Protein AF-A0A2V6GJW8-F1 (afdb_monomer_lite)

Sequence (92 aa):
MTSQSVDDFRLTVLNPGGRDPEQHFQETTGPGEGEHPPINFHGYAACTRGVFHHDPRRAIAEGTPVLLLLRGEFRASERALSRSKDGRSLFR

Foldseek 3Di:
DDPPPQLQAAEEEEEAPDPDDKDFQLDDQPVVRDPDQPPPPVNNRNVRSYIYYRDLVVSVVVVHAYAQDADPVRPRSVVSVVVVPDHDYDDD

Secondary structure (DSSP, 8-state):
----SSTT---EEE-TT-SSPPEE--SPPPTT-SSS---STHHHHHTTT-EEES-HHHHHHT-S-EEEPP-TT-HHHHHHHHH--S--PPP-

Structure (mmCIF, N/CA/C/O backbone):
data_AF-A0A2V6GJW8-F1
#
_entry.id   AF-A0A2V6GJW8-F1
#
loop_
_atom_site.group_PDB
_atom_site.id
_atom_site.type_symbol
_atom_site.label_atom_id
_atom_site.label_alt_id
_atom_site.label_comp_id
_atom_site.label_asym_id
_atom_site.label_entity_id
_atom_site.label_seq_id
_atom_site.pdbx_PDB_ins_code
_atom_site.Cartn_x
_atom_site.Cartn_y
_atom_site.Cartn_z
_atom_site.occupancy
_atom_site.B_iso_or_equiv
_atom_site.auth_seq_id
_atom_site.auth_comp_id
_atom_site.auth_asym_id
_atom_site.auth_atom_id
_atom_site.pdbx_PDB_model_num
ATOM 1 N N . MET A 1 1 ? -21.708 14.369 17.483 1.00 39.41 1 MET A N 1
ATOM 2 C CA . MET A 1 1 ? -21.007 13.705 16.365 1.00 39.41 1 MET A CA 1
ATOM 3 C C . MET A 1 1 ? -19.642 13.291 16.874 1.00 39.41 1 MET A C 1
ATOM 5 O O . MET A 1 1 ? -18.788 14.144 17.058 1.00 39.41 1 MET A O 1
ATOM 9 N N . THR A 1 2 ? -19.490 12.026 17.251 1.00 42.50 2 THR A N 1
ATOM 10 C CA . THR A 1 2 ? -18.277 11.489 17.875 1.00 42.50 2 THR A CA 1
ATOM 11 C C . THR A 1 2 ? -17.264 11.105 16.797 1.00 42.50 2 THR A C 1
ATOM 13 O O . THR A 1 2 ? -17.527 10.265 15.941 1.00 42.50 2 THR A O 1
ATOM 16 N N . SER A 1 3 ? -16.106 11.760 16.828 1.00 49.66 3 SER A N 1
ATOM 17 C CA . SER A 1 3 ? -14.944 11.565 15.959 1.00 49.66 3 SER A CA 1
ATOM 18 C C . SER A 1 3 ? -14.202 10.261 16.291 1.00 49.66 3 SER A C 1
ATOM 20 O O . SER A 1 3 ? -13.075 10.288 16.769 1.00 49.66 3 SER A O 1
ATOM 22 N N . GLN A 1 4 ? -14.845 9.111 16.082 1.00 48.25 4 GLN A N 1
ATOM 23 C CA . GLN A 1 4 ? -14.306 7.792 16.451 1.00 48.25 4 GLN A CA 1
ATOM 24 C C . GLN A 1 4 ? -13.425 7.119 15.378 1.00 48.25 4 GLN A C 1
ATOM 26 O O . GLN A 1 4 ? -13.016 5.986 15.573 1.00 48.25 4 GLN A O 1
ATOM 31 N N . SER A 1 5 ? -13.120 7.768 14.249 1.00 55.47 5 SER A N 1
ATOM 32 C CA . SER A 1 5 ? -12.584 7.059 13.068 1.00 55.47 5 SER A CA 1
ATOM 33 C C . SER A 1 5 ? -11.115 7.333 12.718 1.00 55.47 5 SER A C 1
ATOM 35 O O . SER A 1 5 ? -10.606 6.703 11.793 1.00 55.47 5 SER A O 1
ATOM 37 N N . VAL A 1 6 ? -10.435 8.281 13.372 1.00 54.72 6 VAL A N 1
ATOM 38 C CA . VAL A 1 6 ? -9.101 8.725 12.909 1.00 54.72 6 VAL A CA 1
ATOM 39 C C . VAL A 1 6 ? -7.967 7.850 13.461 1.00 54.72 6 VAL A C 1
ATOM 41 O O . VAL A 1 6 ? -6.973 7.664 12.770 1.00 54.72 6 VAL A O 1
ATOM 44 N N . ASP A 1 7 ? -8.137 7.247 14.643 1.00 58.31 7 ASP A N 1
ATOM 45 C CA . ASP A 1 7 ? -7.113 6.388 15.269 1.00 58.31 7 ASP A CA 1
ATOM 46 C C . ASP A 1 7 ? -6.998 4.977 14.654 1.00 58.31 7 ASP A C 1
ATOM 48 O O . ASP A 1 7 ? -5.991 4.302 14.864 1.00 58.31 7 ASP A O 1
ATOM 52 N N . ASP A 1 8 ? -7.987 4.546 13.861 1.00 76.62 8 ASP A N 1
ATOM 53 C CA . ASP A 1 8 ? -8.038 3.202 13.255 1.00 76.62 8 ASP A CA 1
ATOM 54 C C . ASP A 1 8 ? -7.722 3.178 11.752 1.00 76.62 8 ASP A C 1
ATOM 56 O O . ASP A 1 8 ? -7.689 2.109 11.135 1.00 76.62 8 ASP A O 1
ATOM 60 N N . PHE A 1 9 ? -7.488 4.333 11.122 1.00 86.56 9 PHE A N 1
ATOM 61 C CA . PHE A 1 9 ? -7.162 4.355 9.698 1.00 86.56 9 PHE A CA 1
ATOM 62 C C . PHE A 1 9 ? -5.768 3.767 9.452 1.00 86.56 9 PHE A C 1
ATOM 64 O O . PHE A 1 9 ? -4.764 4.346 9.862 1.00 86.56 9 PHE A O 1
ATOM 71 N N . ARG A 1 10 ? -5.719 2.653 8.714 1.00 91.25 10 ARG A N 1
ATOM 72 C CA . ARG A 1 10 ? -4.488 1.993 8.262 1.00 91.25 10 ARG A CA 1
ATOM 73 C C . ARG A 1 10 ? -4.413 2.011 6.747 1.00 91.25 10 ARG A C 1
ATOM 75 O O . ARG A 1 10 ? -5.398 1.689 6.084 1.00 91.25 10 ARG A O 1
ATOM 82 N N . LEU A 1 11 ? -3.253 2.356 6.197 1.00 92.50 11 LEU A N 1
ATOM 83 C CA . LEU A 1 11 ? -3.034 2.394 4.754 1.00 92.50 11 LEU A CA 1
ATOM 84 C C . LEU A 1 11 ? -2.101 1.268 4.312 1.00 92.50 11 LEU A C 1
ATOM 86 O O . LEU A 1 11 ? -0.973 1.158 4.790 1.00 92.50 11 LEU A O 1
ATOM 90 N N . THR A 1 12 ? -2.534 0.491 3.325 1.00 94.69 12 THR A N 1
ATOM 91 C CA . THR A 1 12 ? -1.624 -0.364 2.565 1.00 94.69 12 THR A CA 1
ATOM 92 C C . THR A 1 12 ? -1.030 0.432 1.411 1.00 94.69 12 THR A C 1
ATOM 94 O O . THR A 1 12 ? -1.753 0.936 0.556 1.00 94.69 12 THR A O 1
ATOM 97 N N . VAL A 1 13 ? 0.293 0.529 1.341 1.00 94.12 13 VAL A N 1
ATOM 98 C CA . VAL A 1 13 ? 0.995 1.076 0.176 1.00 94.12 13 VAL A CA 1
ATOM 99 C C . VAL A 1 13 ? 1.463 -0.089 -0.682 1.00 94.12 13 VAL A C 1
ATOM 101 O O . VAL A 1 13 ? 2.241 -0.924 -0.234 1.00 94.12 13 VAL A O 1
ATOM 104 N N . LEU A 1 14 ? 0.994 -0.156 -1.924 1.00 94.56 14 LEU A N 1
ATOM 105 C CA . LEU A 1 14 ? 1.343 -1.210 -2.867 1.00 94.56 14 LEU A CA 1
ATOM 106 C C . LEU A 1 14 ? 2.260 -0.655 -3.960 1.00 94.56 14 LEU A C 1
ATOM 108 O O . LEU A 1 14 ? 1.856 0.205 -4.740 1.00 94.56 14 LEU A O 1
ATOM 112 N N . ASN A 1 15 ? 3.469 -1.204 -4.061 1.00 93.25 15 ASN A N 1
ATOM 113 C CA . ASN A 1 15 ? 4.455 -0.942 -5.109 1.00 93.25 15 ASN A CA 1
ATOM 114 C C . ASN A 1 15 ? 4.658 -2.186 -6.002 1.00 93.25 15 ASN A C 1
ATOM 116 O O . ASN A 1 15 ? 5.614 -2.941 -5.796 1.00 93.25 15 ASN A O 1
ATOM 120 N N . PRO A 1 16 ? 3.781 -2.453 -6.991 1.00 91.38 16 PRO A N 1
ATOM 121 C CA . PRO A 1 16 ? 3.830 -3.688 -7.767 1.00 91.38 16 PRO A CA 1
ATOM 122 C C . PRO A 1 16 ? 5.132 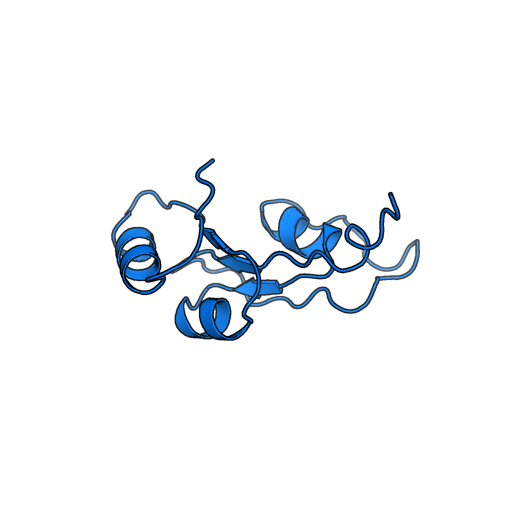-3.817 -8.552 1.00 91.38 16 PRO A C 1
ATOM 124 O O . PRO A 1 16 ? 5.460 -2.971 -9.385 1.00 91.38 16 PRO A O 1
ATOM 127 N N . GLY A 1 17 ? 5.858 -4.910 -8.323 1.00 85.12 17 GLY A N 1
ATOM 128 C CA . GLY A 1 17 ? 7.155 -5.130 -8.972 1.00 85.12 17 GLY A CA 1
ATOM 129 C C . GLY A 1 17 ? 8.251 -4.162 -8.510 1.00 85.12 17 GLY A C 1
ATOM 130 O O . GLY A 1 17 ? 9.280 -4.040 -9.177 1.00 85.12 17 GLY A O 1
ATOM 131 N N . GLY A 1 18 ? 8.035 -3.464 -7.390 1.00 86.94 18 GLY A N 1
ATOM 132 C CA . GLY A 1 18 ? 9.086 -2.780 -6.650 1.00 86.94 18 GLY A CA 1
ATOM 133 C C . GLY A 1 18 ? 10.131 -3.763 -6.119 1.00 86.94 18 GLY A C 1
ATOM 134 O O . GLY A 1 18 ? 9.881 -4.962 -6.019 1.00 86.94 18 GLY A O 1
ATOM 135 N N . ARG A 1 19 ? 11.321 -3.245 -5.803 1.00 87.06 19 ARG A N 1
ATOM 136 C CA . ARG A 1 19 ? 12.421 -4.032 -5.216 1.00 87.06 19 ARG A CA 1
ATOM 137 C C . ARG A 1 19 ? 12.479 -3.932 -3.696 1.00 87.06 19 ARG A C 1
ATOM 139 O O . ARG A 1 19 ? 13.163 -4.737 -3.073 1.00 87.06 19 ARG A O 1
ATOM 146 N N . ASP A 1 20 ? 11.798 -2.941 -3.133 1.00 88.19 20 ASP A N 1
ATOM 147 C CA . ASP A 1 20 ? 11.792 -2.719 -1.696 1.00 88.19 20 ASP A CA 1
ATOM 148 C C . ASP A 1 20 ? 11.091 -3.894 -0.996 1.00 88.19 20 ASP A C 1
ATOM 150 O O . ASP A 1 20 ? 10.071 -4.391 -1.498 1.00 88.19 20 ASP A O 1
ATOM 154 N N . PRO A 1 21 ? 11.629 -4.355 0.146 1.00 88.94 21 PRO A N 1
ATOM 155 C CA . PRO A 1 21 ? 11.021 -5.432 0.905 1.00 88.94 21 PRO A CA 1
ATOM 156 C C . PRO A 1 21 ? 9.655 -5.014 1.456 1.00 88.94 21 PRO A C 1
ATOM 158 O O . PRO A 1 21 ? 9.345 -3.832 1.602 1.00 88.94 21 PRO A O 1
ATOM 161 N N . GLU A 1 22 ? 8.840 -6.015 1.772 1.00 92.06 22 GLU A N 1
ATOM 162 C CA . GLU A 1 22 ? 7.609 -5.818 2.535 1.00 92.06 22 GLU A CA 1
ATOM 163 C C . GLU A 1 22 ? 7.945 -5.300 3.943 1.00 92.06 22 GLU A C 1
ATOM 165 O O . GLU A 1 22 ? 8.899 -5.779 4.562 1.00 92.06 22 GLU A O 1
ATOM 170 N N . GLN A 1 23 ? 7.187 -4.319 4.439 1.00 92.12 23 GLN A N 1
ATOM 171 C CA . GLN A 1 23 ? 7.403 -3.712 5.758 1.00 92.12 23 GLN A CA 1
ATOM 172 C C . GLN A 1 23 ? 6.075 -3.483 6.478 1.00 92.12 23 GLN A C 1
ATOM 174 O O . GLN A 1 23 ? 5.141 -2.921 5.908 1.00 92.12 23 GLN A O 1
ATOM 179 N N . HIS A 1 24 ? 6.010 -3.895 7.744 1.00 92.25 24 HIS A N 1
ATOM 180 C CA . HIS A 1 24 ? 4.844 -3.751 8.615 1.00 92.25 24 HIS A CA 1
ATOM 181 C C . HIS A 1 24 ? 5.139 -2.692 9.673 1.00 92.25 24 HIS A C 1
ATOM 183 O O . HIS A 1 24 ? 6.114 -2.819 10.407 1.00 92.25 24 HIS A O 1
ATOM 189 N N . PHE A 1 25 ? 4.293 -1.667 9.772 1.00 89.06 25 PHE A N 1
ATOM 190 C CA . 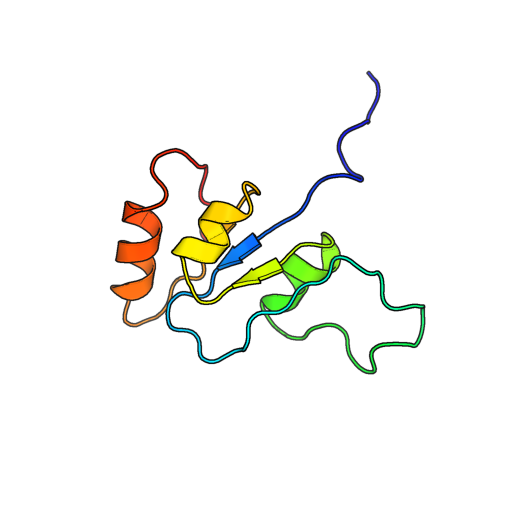PHE A 1 25 ? 4.493 -0.536 10.688 1.00 89.06 25 PHE A CA 1
ATOM 191 C C . PHE A 1 25 ? 3.499 -0.548 11.860 1.00 89.06 25 PHE A C 1
ATOM 193 O O .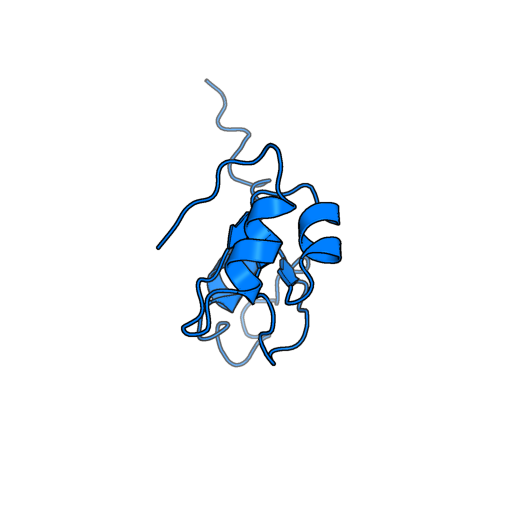 PHE A 1 25 ? 3.127 0.500 12.381 1.00 89.06 25 PHE A O 1
ATOM 200 N N . GLN A 1 26 ? 3.015 -1.733 12.244 1.00 82.94 26 GLN A N 1
ATOM 201 C CA . GLN A 1 26 ? 1.968 -1.895 13.261 1.00 82.94 26 GLN A CA 1
ATOM 202 C C . GLN A 1 26 ? 2.423 -1.442 14.656 1.00 82.94 26 GLN A C 1
ATOM 204 O O . GLN A 1 26 ? 1.614 -0.938 15.436 1.00 82.94 26 GLN A O 1
ATOM 209 N N . GLU A 1 27 ? 3.712 -1.593 14.953 1.00 72.12 27 GLU A N 1
ATOM 210 C CA . GLU A 1 27 ? 4.322 -1.126 16.191 1.00 72.12 27 GLU A CA 1
ATOM 211 C C . GLU A 1 27 ? 4.884 0.282 15.989 1.00 72.12 27 GLU A C 1
ATOM 213 O O . GLU A 1 27 ? 5.649 0.547 15.059 1.00 72.12 27 GLU A O 1
ATOM 218 N N . THR A 1 28 ? 4.493 1.211 16.863 1.00 59.94 28 THR A N 1
ATOM 219 C CA . THR A 1 28 ? 5.124 2.529 16.915 1.00 59.94 28 THR A CA 1
ATOM 220 C C . THR A 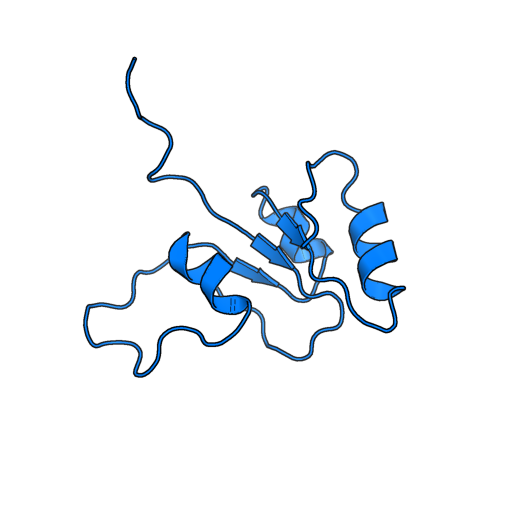1 28 ? 6.545 2.368 17.415 1.00 59.94 28 THR A C 1
ATOM 222 O O . THR A 1 28 ? 6.751 1.943 18.550 1.00 59.94 28 THR A O 1
ATOM 225 N N . THR A 1 29 ? 7.511 2.755 16.594 1.00 61.31 29 THR A N 1
ATOM 226 C CA . THR A 1 29 ? 8.885 2.940 17.046 1.00 61.31 29 THR A CA 1
ATOM 227 C C . THR A 1 29 ? 8.889 4.071 18.079 1.00 61.31 29 THR A C 1
ATOM 229 O O . THR A 1 29 ? 8.271 5.119 17.852 1.00 61.31 29 THR A O 1
ATOM 232 N N . GLY A 1 30 ? 9.475 3.836 19.258 1.00 55.53 30 GLY A N 1
ATOM 233 C CA . GLY A 1 30 ? 9.516 4.838 20.321 1.00 55.53 30 GLY A CA 1
ATOM 234 C C . GLY A 1 30 ? 10.214 6.120 19.847 1.00 55.53 30 GLY A C 1
ATOM 235 O O . GLY A 1 30 ? 10.998 6.080 18.899 1.00 55.53 30 GLY A O 1
ATOM 236 N N . PRO A 1 31 ? 9.957 7.286 20.464 1.00 53.00 31 PRO A N 1
ATOM 237 C CA . PRO A 1 31 ? 10.684 8.503 20.117 1.00 53.00 31 PRO A CA 1
ATOM 238 C C . PRO A 1 31 ? 12.199 8.276 20.265 1.00 53.00 31 PRO A C 1
ATOM 240 O O . PRO A 1 31 ? 12.695 8.087 21.372 1.00 53.00 31 PRO A O 1
ATOM 243 N N . GLY A 1 32 ? 12.920 8.289 19.139 1.00 56.84 32 GLY A N 1
ATOM 244 C CA . GLY A 1 32 ? 14.366 8.036 19.068 1.00 56.84 32 GLY A CA 1
ATOM 245 C C . GLY A 1 32 ? 14.764 6.623 18.626 1.00 56.84 32 GLY A C 1
ATOM 246 O O . GLY A 1 32 ? 15.936 6.395 18.339 1.00 56.84 32 GLY A O 1
ATOM 247 N N . GLU A 1 33 ? 13.818 5.694 18.509 1.00 55.50 33 GLU A N 1
ATOM 248 C CA . GLU A 1 33 ? 14.036 4.402 17.865 1.00 55.50 33 GLU A CA 1
ATOM 249 C C . GLU A 1 33 ? 13.594 4.529 16.400 1.00 55.50 33 GLU A C 1
ATOM 251 O O . GLU A 1 33 ? 12.465 4.913 16.111 1.00 55.50 33 GLU A O 1
ATOM 256 N N . GLY A 1 34 ? 14.504 4.274 15.460 1.00 57.84 34 GLY A N 1
ATOM 257 C CA . GLY A 1 34 ? 14.316 4.590 14.042 1.00 57.84 34 GLY A CA 1
ATOM 258 C C . GLY A 1 34 ? 15.120 5.828 13.659 1.00 57.84 34 GLY A C 1
ATOM 259 O O . GLY A 1 34 ? 14.611 6.944 13.656 1.00 57.84 34 GLY A O 1
ATOM 260 N N . GLU A 1 35 ? 16.398 5.620 13.335 1.00 55.91 35 GLU A N 1
ATOM 261 C CA . GLU A 1 35 ? 17.371 6.681 13.020 1.00 55.91 35 GLU A CA 1
ATOM 262 C C . GLU A 1 35 ? 16.923 7.634 11.900 1.00 55.91 35 GLU A C 1
ATOM 264 O O . GLU A 1 35 ? 17.408 8.763 11.834 1.00 55.91 35 GLU A O 1
ATOM 269 N N . HIS A 1 36 ? 15.962 7.240 11.056 1.00 54.00 36 HIS A N 1
ATOM 270 C CA . HIS A 1 36 ? 15.401 8.099 10.019 1.00 54.00 36 HIS A CA 1
ATOM 271 C C . HIS A 1 36 ? 13.899 7.845 9.832 1.00 54.00 36 HIS A C 1
ATOM 273 O O . HIS A 1 36 ? 13.486 6.682 9.794 1.00 54.00 36 HIS A O 1
ATOM 279 N N . PRO A 1 37 ? 13.068 8.896 9.649 1.00 55.06 37 PRO A N 1
ATOM 280 C CA . PRO A 1 37 ? 11.706 8.693 9.175 1.00 55.06 37 PRO A CA 1
ATOM 281 C C . PRO A 1 37 ? 11.767 7.916 7.853 1.00 55.06 37 PRO A C 1
ATOM 283 O O . PRO A 1 37 ? 12.680 8.174 7.061 1.00 55.06 37 PRO A O 1
ATOM 286 N N . PRO A 1 38 ? 10.837 6.980 7.595 1.00 57.81 38 PRO A N 1
ATOM 287 C CA . PRO A 1 38 ? 10.804 6.232 6.348 1.00 57.81 38 PRO A CA 1
ATOM 288 C C . PRO A 1 38 ? 10.779 7.206 5.170 1.00 57.81 38 PRO A C 1
ATOM 290 O O . PRO A 1 38 ? 9.773 7.846 4.866 1.00 57.81 38 PRO A O 1
ATOM 293 N N . ILE A 1 39 ? 11.940 7.358 4.544 1.00 63.56 39 ILE A N 1
ATOM 294 C CA . ILE A 1 39 ? 12.132 8.171 3.355 1.00 63.56 39 ILE A CA 1
ATOM 295 C C . ILE A 1 39 ? 11.423 7.464 2.197 1.00 63.56 39 ILE A C 1
ATOM 297 O O . ILE A 1 39 ? 11.523 6.245 2.060 1.00 63.56 39 ILE A O 1
ATOM 301 N N . ASN A 1 40 ? 10.720 8.239 1.359 1.00 78.38 40 ASN A N 1
ATOM 302 C CA . ASN A 1 40 ? 9.912 7.779 0.216 1.00 78.38 40 ASN A CA 1
ATOM 303 C C . ASN A 1 40 ? 8.496 7.254 0.584 1.00 78.38 40 ASN A C 1
ATOM 305 O O . ASN A 1 40 ? 7.971 7.531 1.660 1.00 78.38 40 ASN A O 1
ATOM 309 N N . PHE A 1 41 ? 7.834 6.536 -0.333 1.00 85.94 41 PHE A N 1
ATOM 310 C CA . PHE A 1 41 ? 6.438 6.082 -0.216 1.00 85.94 41 PHE A CA 1
ATOM 311 C C . PHE A 1 41 ? 6.118 5.220 1.022 1.00 85.94 41 PHE A C 1
ATOM 313 O O . PHE A 1 41 ? 4.956 5.142 1.419 1.00 85.94 41 PHE A O 1
ATOM 320 N N . HIS A 1 42 ? 7.128 4.618 1.657 1.00 88.50 42 HIS A N 1
ATOM 321 C CA . HIS A 1 42 ? 7.007 3.879 2.923 1.00 88.50 42 HIS A CA 1
ATOM 322 C C . HIS A 1 42 ? 6.417 4.736 4.050 1.00 88.50 42 HIS A C 1
ATOM 324 O O . HIS A 1 42 ? 5.663 4.232 4.880 1.00 88.50 42 HIS A O 1
ATOM 330 N N . GLY A 1 43 ? 6.677 6.049 4.037 1.00 87.75 43 GLY A N 1
ATOM 331 C CA . GLY A 1 43 ? 6.163 6.979 5.042 1.00 87.75 43 GLY A CA 1
ATOM 332 C C . GLY A 1 43 ? 4.640 7.036 5.117 1.00 87.75 43 GLY A C 1
ATOM 333 O O . GLY A 1 43 ? 4.088 7.153 6.208 1.00 87.75 43 GLY A O 1
ATOM 334 N N . TYR A 1 44 ? 3.942 6.865 3.991 1.00 88.88 44 TYR A N 1
ATOM 335 C CA . TYR A 1 44 ? 2.477 6.839 3.985 1.00 88.88 44 TYR A CA 1
ATOM 336 C C . TYR A 1 44 ? 1.914 5.642 4.770 1.00 88.88 44 TYR A C 1
ATOM 338 O O . TYR A 1 44 ? 0.937 5.793 5.505 1.00 88.88 44 TYR A O 1
ATOM 346 N N . ALA A 1 45 ? 2.544 4.468 4.653 1.00 91.81 45 ALA A N 1
ATOM 347 C CA . ALA A 1 45 ? 2.179 3.296 5.446 1.00 91.81 45 ALA A CA 1
ATOM 348 C C . ALA A 1 45 ? 2.555 3.505 6.921 1.00 91.81 45 ALA A C 1
ATOM 350 O O . ALA A 1 45 ? 1.723 3.312 7.803 1.00 91.81 45 ALA A O 1
ATOM 351 N N . ALA A 1 46 ? 3.769 3.986 7.195 1.00 88.81 46 ALA A N 1
ATOM 352 C CA . ALA A 1 46 ? 4.259 4.172 8.557 1.00 88.81 46 ALA A CA 1
ATOM 353 C C . ALA A 1 46 ? 3.418 5.152 9.388 1.00 88.81 46 ALA A C 1
ATOM 355 O O . ALA A 1 46 ? 3.029 4.836 10.512 1.00 88.81 46 ALA A O 1
ATOM 356 N N . CYS A 1 47 ? 3.051 6.307 8.825 1.00 86.25 47 CYS A N 1
ATOM 357 C CA . CYS A 1 47 ? 2.240 7.311 9.522 1.00 86.25 47 CYS A CA 1
ATOM 358 C C . CYS A 1 47 ? 0.824 6.829 9.878 1.00 86.25 47 CYS A C 1
ATOM 360 O O . CYS A 1 47 ? 0.153 7.469 10.682 1.00 86.25 47 CYS A O 1
ATOM 362 N N . THR A 1 48 ? 0.366 5.725 9.284 1.00 88.06 48 THR A N 1
ATOM 363 C CA . THR A 1 48 ? -0.970 5.150 9.507 1.00 88.06 48 THR A CA 1
ATOM 364 C C . THR A 1 48 ? -0.910 3.782 10.185 1.00 88.06 48 THR A C 1
ATOM 366 O O . THR A 1 48 ? -1.906 3.066 10.216 1.00 88.06 48 THR A O 1
ATOM 369 N N . ARG A 1 49 ? 0.260 3.381 10.709 1.00 90.56 49 ARG A N 1
ATOM 370 C CA . ARG A 1 49 ? 0.502 2.029 11.252 1.00 90.56 49 ARG A CA 1
ATOM 371 C C . ARG A 1 49 ? 0.098 0.915 10.273 1.00 90.56 49 ARG A C 1
ATOM 373 O O . ARG A 1 49 ? -0.423 -0.134 10.655 1.00 90.56 49 ARG A O 1
ATOM 380 N N . GLY A 1 50 ? 0.262 1.207 8.987 1.00 92.44 50 GLY A N 1
ATOM 381 C CA . GLY A 1 50 ? -0.123 0.369 7.867 1.00 92.44 50 GLY A CA 1
ATOM 382 C C . GLY A 1 50 ? 1.002 -0.552 7.407 1.00 92.44 50 GLY A C 1
ATOM 383 O O . GL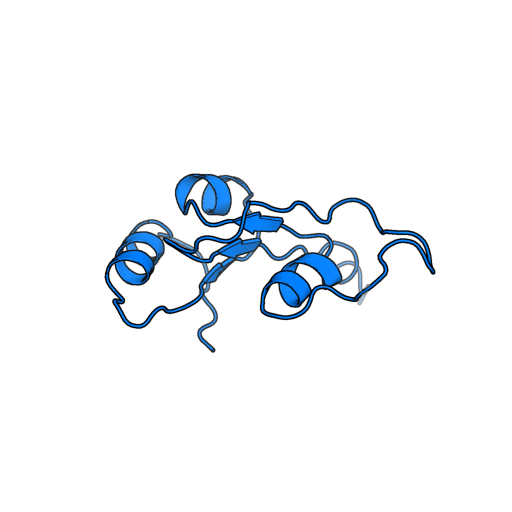Y A 1 50 ? 1.908 -0.897 8.170 1.00 92.44 50 GLY A O 1
ATOM 384 N N . VAL A 1 51 ? 0.939 -0.957 6.140 1.00 94.19 51 VAL A N 1
ATOM 385 C CA . VAL A 1 51 ? 1.853 -1.955 5.565 1.00 94.19 51 VAL A CA 1
ATOM 386 C C . VAL A 1 51 ? 2.310 -1.521 4.176 1.00 94.19 51 VAL A C 1
ATOM 388 O O . VAL A 1 51 ? 1.536 -0.965 3.398 1.00 94.19 51 VAL A O 1
ATOM 391 N N . PHE A 1 52 ? 3.573 -1.776 3.851 1.00 94.00 52 PHE A N 1
ATOM 392 C CA . PHE A 1 52 ? 4.116 -1.631 2.507 1.00 94.00 52 PHE A CA 1
ATOM 393 C C . PHE A 1 52 ? 4.274 -3.005 1.853 1.00 94.00 52 PHE A C 1
ATOM 395 O O . PHE A 1 52 ? 4.956 -3.875 2.390 1.00 94.00 52 PHE A O 1
ATOM 402 N N . HIS A 1 53 ? 3.697 -3.174 0.665 1.00 95.19 53 HIS A N 1
ATOM 403 C CA . HIS A 1 53 ? 3.686 -4.417 -0.104 1.00 95.19 53 HIS A CA 1
ATOM 404 C C . HIS A 1 53 ? 4.241 -4.210 -1.512 1.00 95.19 53 HIS A C 1
ATOM 406 O O . HIS A 1 53 ? 3.989 -3.189 -2.150 1.00 95.19 53 HIS A O 1
ATOM 412 N N . HIS A 1 54 ? 4.910 -5.224 -2.060 1.00 92.81 54 HIS A N 1
ATOM 413 C CA . HIS A 1 54 ? 5.199 -5.311 -3.500 1.00 92.81 54 HIS A CA 1
ATOM 414 C C . HIS A 1 54 ? 4.359 -6.384 -4.217 1.00 92.81 54 HIS A C 1
ATOM 416 O O . HIS A 1 54 ? 4.264 -6.367 -5.449 1.00 92.81 54 HIS A O 1
ATOM 422 N N . ASP A 1 55 ? 3.738 -7.307 -3.467 1.00 92.00 55 ASP A N 1
ATOM 423 C CA . ASP A 1 55 ? 2.831 -8.337 -3.981 1.00 92.00 55 ASP A CA 1
ATOM 424 C C . ASP A 1 55 ? 1.366 -7.869 -3.869 1.00 92.00 55 ASP A C 1
ATOM 426 O O . ASP A 1 55 ? 0.841 -7.737 -2.758 1.00 92.00 55 ASP A O 1
ATOM 430 N N . PRO A 1 56 ? 0.654 -7.676 -4.998 1.00 90.62 56 PRO A N 1
ATOM 431 C CA . PRO A 1 56 ? -0.754 -7.293 -4.985 1.00 90.62 56 PRO A CA 1
ATOM 432 C C . PRO A 1 56 ? -1.667 -8.267 -4.234 1.00 90.62 56 PRO A C 1
ATOM 434 O O . PRO A 1 56 ? -2.683 -7.845 -3.697 1.00 90.62 56 PRO A O 1
ATOM 437 N N . ARG A 1 57 ? -1.349 -9.570 -4.198 1.00 90.62 57 ARG A N 1
ATOM 438 C CA . ARG A 1 57 ? -2.183 -10.559 -3.493 1.00 90.62 57 ARG A CA 1
ATOM 439 C C . ARG A 1 57 ? -2.148 -10.340 -1.988 1.00 90.62 57 ARG A C 1
ATOM 441 O O . ARG A 1 57 ? -3.195 -10.398 -1.356 1.00 90.62 57 ARG A O 1
ATOM 448 N N . ARG A 1 58 ? -0.959 -10.077 -1.443 1.00 92.62 58 ARG A N 1
ATOM 449 C CA . ARG A 1 58 ? -0.774 -9.790 -0.018 1.00 92.62 58 ARG A CA 1
ATOM 450 C C . ARG A 1 58 ? -1.405 -8.456 0.353 1.00 92.62 58 ARG A C 1
ATOM 452 O O . ARG A 1 58 ? -2.205 -8.415 1.273 1.00 92.62 58 ARG A O 1
ATOM 459 N N . ALA A 1 59 ? -1.177 -7.425 -0.462 1.00 92.44 59 ALA A N 1
ATOM 460 C CA . ALA A 1 59 ? -1.791 -6.113 -0.269 1.00 92.44 59 ALA A CA 1
ATOM 461 C C . ALA A 1 59 ? -3.329 -6.152 -0.233 1.00 92.44 59 ALA A C 1
ATOM 463 O O . ALA A 1 59 ? -3.941 -5.486 0.591 1.00 92.44 59 ALA A O 1
ATOM 464 N N . ILE A 1 60 ? -3.966 -6.934 -1.113 1.00 89.62 60 ILE A N 1
ATOM 465 C CA . ILE A 1 60 ? -5.431 -7.088 -1.120 1.00 89.62 60 ILE A CA 1
ATOM 466 C C . ILE A 1 60 ? -5.913 -7.855 0.121 1.00 89.62 60 ILE A C 1
ATOM 468 O O . ILE A 1 60 ? -6.979 -7.546 0.651 1.00 89.62 60 ILE A O 1
ATOM 472 N N . ALA A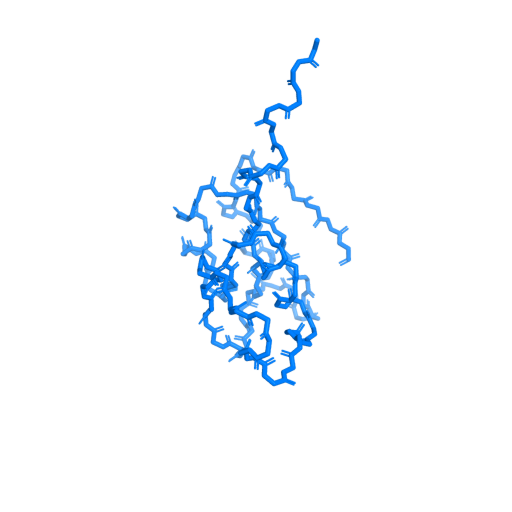 1 61 ? -5.140 -8.837 0.594 1.00 91.44 61 ALA A N 1
ATOM 473 C CA . ALA A 1 61 ? -5.490 -9.634 1.768 1.00 91.44 61 ALA A CA 1
ATOM 474 C C . ALA A 1 61 ? -5.489 -8.826 3.079 1.00 91.44 61 ALA A C 1
ATOM 476 O O . ALA A 1 61 ? -6.177 -9.228 4.013 1.00 91.44 61 ALA A O 1
ATOM 477 N N . GLU A 1 62 ? -4.793 -7.682 3.136 1.00 91.25 62 GLU A N 1
ATOM 478 C CA . GLU A 1 62 ? -4.821 -6.770 4.293 1.00 91.25 62 GLU A CA 1
ATOM 479 C C . GLU A 1 62 ? -6.222 -6.204 4.573 1.00 91.25 62 GLU A C 1
ATOM 481 O O . GLU A 1 62 ? -6.519 -5.807 5.697 1.00 91.25 62 GLU A O 1
ATOM 486 N N . GLY A 1 63 ? -7.093 -6.123 3.559 1.00 89.56 63 GLY A N 1
ATOM 487 C CA . GLY A 1 63 ? -8.447 -5.583 3.720 1.00 89.56 63 GLY A CA 1
ATOM 488 C C . GLY A 1 63 ? -8.501 -4.090 4.078 1.00 89.56 63 GLY A C 1
ATOM 489 O O . GLY A 1 63 ? -9.557 -3.589 4.461 1.00 89.56 63 GLY A O 1
ATOM 490 N N . THR A 1 64 ? -7.387 -3.366 3.950 1.00 91.31 64 THR A N 1
ATOM 491 C CA . THR A 1 64 ? -7.286 -1.923 4.202 1.00 91.31 64 THR A CA 1
ATOM 492 C C . THR A 1 64 ? -7.291 -1.124 2.891 1.00 91.31 64 THR A C 1
ATOM 494 O O . THR A 1 64 ? -7.051 -1.685 1.818 1.00 91.31 64 THR A O 1
ATOM 497 N N . PRO A 1 65 ? -7.576 0.193 2.925 1.00 92.00 65 PRO A N 1
ATOM 498 C CA . PRO A 1 65 ? -7.405 1.060 1.762 1.00 92.00 65 PRO A CA 1
ATOM 499 C C . PRO A 1 65 ? -6.005 0.928 1.150 1.00 92.00 65 PRO A C 1
ATOM 501 O O . PRO A 1 65 ? -5.007 0.919 1.871 1.00 92.00 65 PRO A O 1
ATOM 504 N N . VAL A 1 66 ? -5.934 0.855 -0.183 1.00 92.31 66 VAL A N 1
ATOM 505 C CA . VAL A 1 66 ? -4.679 0.646 -0.919 1.00 92.31 66 VAL A CA 1
ATOM 506 C C . VAL A 1 66 ? -4.284 1.907 -1.689 1.00 92.31 66 VAL A C 1
ATOM 508 O O . VAL A 1 66 ? -5.017 2.366 -2.566 1.00 92.31 66 VAL A O 1
ATOM 511 N N . LEU A 1 67 ? -3.090 2.432 -1.410 1.00 92.75 67 LEU A N 1
ATOM 512 C CA . LEU A 1 67 ? -2.391 3.390 -2.263 1.00 92.75 67 LEU A CA 1
ATOM 513 C C . LEU A 1 67 ? -1.534 2.616 -3.271 1.00 92.75 67 LEU A C 1
ATOM 515 O O . LEU A 1 67 ? -0.520 2.022 -2.908 1.00 92.75 67 LEU A O 1
ATOM 519 N N . LEU A 1 68 ? -1.943 2.617 -4.537 1.00 92.19 68 LEU A N 1
ATOM 520 C CA . LEU A 1 68 ? -1.238 1.932 -5.620 1.00 92.19 68 LEU A CA 1
ATOM 521 C C . LEU A 1 68 ? -0.208 2.862 -6.270 1.00 92.19 68 LEU A C 1
ATOM 523 O O . LEU A 1 68 ? -0.575 3.860 -6.885 1.00 92.19 68 LEU A O 1
ATOM 527 N N . LEU A 1 69 ? 1.073 2.497 -6.216 1.00 91.31 69 LEU A N 1
ATOM 528 C CA . LEU A 1 69 ? 2.124 3.236 -6.908 1.00 91.31 69 LEU A CA 1
ATOM 529 C C . LEU A 1 69 ? 2.146 2.881 -8.400 1.00 91.31 69 LEU A C 1
ATOM 531 O O . LEU A 1 69 ? 2.277 1.713 -8.797 1.00 91.31 69 LEU A O 1
ATOM 535 N N . LEU A 1 70 ? 2.049 3.907 -9.244 1.00 89.31 70 LEU A N 1
ATOM 536 C CA . LEU A 1 70 ? 2.207 3.766 -10.685 1.00 89.31 70 LEU A CA 1
ATOM 537 C C . LEU A 1 70 ? 3.693 3.768 -11.054 1.00 89.31 70 LEU A C 1
ATOM 539 O O . LEU A 1 70 ? 4.473 4.607 -10.606 1.00 89.31 70 LEU A O 1
ATOM 543 N N . ARG A 1 71 ? 4.097 2.797 -11.872 1.00 81.75 71 ARG A N 1
ATOM 544 C CA . ARG A 1 71 ? 5.482 2.611 -12.328 1.00 81.75 71 ARG A CA 1
ATOM 545 C C . ARG A 1 71 ? 5.568 2.853 -13.834 1.00 81.75 71 ARG A C 1
ATOM 547 O O . ARG A 1 71 ? 4.594 2.614 -14.540 1.00 81.75 71 ARG A O 1
ATOM 554 N N . GLY A 1 72 ? 6.746 3.245 -14.330 1.00 80.06 72 GLY A N 1
ATOM 555 C CA . GLY A 1 72 ? 6.957 3.584 -15.748 1.00 80.06 72 GLY A CA 1
ATOM 556 C C . GLY A 1 72 ? 6.593 2.469 -16.737 1.00 80.06 72 GLY A C 1
ATOM 557 O O . GLY A 1 72 ? 5.981 2.739 -17.759 1.00 80.06 72 GLY A O 1
ATOM 558 N N . GLU A 1 73 ? 6.867 1.207 -16.392 1.00 79.44 73 GLU A N 1
ATOM 559 C CA . GLU A 1 73 ? 6.506 0.045 -17.224 1.00 79.44 73 GLU A CA 1
ATOM 560 C C . GLU A 1 73 ? 5.009 -0.320 -17.176 1.00 79.44 73 GLU A C 1
ATOM 562 O O . GLU A 1 73 ? 4.617 -1.253 -17.867 1.00 79.44 73 GLU A O 1
ATOM 567 N N . PHE A 1 74 ? 4.204 0.374 -16.349 1.00 83.94 74 PHE A N 1
ATOM 568 C CA . PHE A 1 74 ? 2.746 0.335 -16.084 1.00 83.94 74 PHE A CA 1
ATOM 569 C C . PHE A 1 74 ? 2.042 -1.028 -15.932 1.00 83.94 74 PHE A C 1
ATOM 571 O O . PHE A 1 74 ? 1.198 -1.194 -15.059 1.00 83.94 74 PHE A O 1
ATOM 578 N N . ARG A 1 75 ? 2.414 -2.044 -16.705 1.00 89.94 75 ARG A N 1
ATOM 579 C CA . ARG A 1 75 ? 1.865 -3.400 -16.771 1.00 89.94 75 ARG A CA 1
ATOM 580 C C . ARG A 1 75 ? 1.723 -4.079 -15.409 1.00 89.94 75 ARG A C 1
ATOM 582 O O . ARG A 1 75 ? 0.805 -4.866 -15.197 1.00 89.94 75 ARG A O 1
ATOM 589 N N . ALA A 1 76 ? 2.646 -3.835 -14.478 1.00 88.50 76 ALA A N 1
ATOM 590 C CA . ALA A 1 76 ? 2.538 -4.370 -13.120 1.00 88.50 76 ALA A CA 1
ATOM 591 C C . ALA A 1 76 ? 1.427 -3.670 -12.318 1.00 88.50 76 ALA A C 1
ATOM 593 O O . ALA A 1 76 ? 0.631 -4.353 -11.672 1.00 88.50 76 ALA A O 1
ATOM 594 N N . SER A 1 77 ? 1.343 -2.342 -12.415 1.00 89.81 77 SER A N 1
ATOM 595 C CA . SER A 1 77 ? 0.304 -1.519 -11.791 1.00 89.81 77 SER A CA 1
ATOM 596 C C . SER A 1 77 ? -1.077 -1.794 -12.390 1.00 89.81 77 SER A C 1
ATOM 598 O O . SER A 1 77 ? -2.030 -1.982 -11.643 1.00 89.81 77 SER A O 1
ATOM 600 N N . GLU A 1 78 ? -1.182 -1.933 -13.711 1.00 90.25 78 GLU A N 1
ATOM 601 C CA . GLU A 1 78 ? -2.424 -2.301 -14.403 1.00 90.25 78 GLU A CA 1
ATOM 602 C C . GLU A 1 78 ? -2.957 -3.658 -13.925 1.00 90.25 78 GLU A C 1
ATOM 604 O O . GLU A 1 78 ? -4.119 -3.791 -13.538 1.00 90.25 78 GLU A O 1
ATOM 609 N N . ARG A 1 79 ? -2.090 -4.679 -13.875 1.00 89.75 79 ARG A N 1
ATOM 610 C CA . ARG A 1 79 ? -2.479 -5.994 -13.352 1.00 89.75 79 ARG A CA 1
ATOM 611 C C . ARG A 1 79 ? -2.905 -5.928 -11.890 1.00 89.75 79 ARG A C 1
ATOM 613 O O . ARG A 1 79 ? -3.842 -6.631 -11.523 1.00 89.75 79 ARG A O 1
ATOM 620 N N . ALA A 1 80 ? -2.228 -5.133 -11.063 1.00 89.69 80 ALA A N 1
ATOM 621 C CA . ALA A 1 80 ? -2.623 -4.935 -9.672 1.00 89.69 80 ALA A CA 1
ATOM 622 C C . ALA A 1 80 ? -4.017 -4.295 -9.579 1.00 89.69 80 ALA A C 1
ATOM 624 O O . ALA A 1 80 ? -4.878 -4.831 -8.888 1.00 89.69 80 ALA A O 1
ATOM 625 N N . LEU A 1 81 ? -4.272 -3.238 -10.356 1.00 88.19 81 LEU A N 1
ATOM 626 C CA . LEU A 1 81 ? -5.565 -2.557 -10.407 1.00 88.19 81 LEU A CA 1
ATOM 627 C C . LEU A 1 81 ? -6.693 -3.501 -10.842 1.00 88.19 81 LEU A C 1
ATOM 629 O O . LEU A 1 81 ? -7.726 -3.562 -10.189 1.00 88.19 81 LEU A O 1
ATOM 633 N N . SER A 1 82 ? -6.473 -4.313 -11.883 1.00 86.94 82 SER A N 1
ATOM 634 C CA . SER A 1 82 ? -7.475 -5.275 -12.377 1.00 86.94 82 SER A CA 1
ATOM 635 C C . SER A 1 82 ? -7.889 -6.343 -11.347 1.00 86.94 82 SER A C 1
ATOM 637 O O . SER A 1 82 ? -8.953 -6.954 -11.469 1.00 86.94 82 SER A O 1
ATOM 639 N N . ARG A 1 83 ? -7.047 -6.590 -10.333 1.00 82.50 83 ARG A N 1
ATOM 640 C CA . ARG A 1 83 ? -7.316 -7.534 -9.237 1.00 82.50 83 ARG A CA 1
ATOM 641 C C . ARG A 1 83 ? -8.082 -6.894 -8.082 1.00 82.50 83 ARG A C 1
ATOM 643 O O . ARG A 1 83 ? -8.799 -7.606 -7.384 1.00 82.50 83 ARG A O 1
ATOM 650 N N . SER A 1 84 ? -7.965 -5.584 -7.906 1.00 72.88 84 SER A N 1
ATOM 651 C CA . SER A 1 84 ? -8.689 -4.808 -6.901 1.00 72.88 84 SER A CA 1
ATOM 652 C C . SER A 1 84 ? -10.086 -4.469 -7.427 1.00 72.88 84 SER A C 1
ATOM 654 O O . SER A 1 84 ? -10.319 -3.386 -7.950 1.00 72.88 84 SER A O 1
ATOM 656 N N . LYS A 1 85 ? -11.018 -5.427 -7.356 1.00 61.53 85 LYS A N 1
ATOM 657 C CA . LYS A 1 85 ? -12.320 -5.328 -8.039 1.00 61.53 85 LYS A CA 1
ATOM 658 C C . LYS A 1 85 ? -13.348 -4.377 -7.397 1.00 61.53 85 LYS A C 1
ATOM 660 O O . LYS A 1 85 ? -14.296 -4.035 -8.089 1.00 61.53 85 LYS A O 1
ATOM 665 N N . ASP A 1 86 ? -13.134 -3.882 -6.170 1.00 58.00 86 ASP A N 1
ATOM 666 C CA . ASP A 1 86 ? -14.168 -3.123 -5.427 1.00 58.00 86 ASP A CA 1
ATOM 667 C C . ASP A 1 86 ? -13.696 -1.834 -4.702 1.00 58.00 86 ASP A C 1
ATOM 669 O O . ASP A 1 86 ? -14.493 -1.151 -4.057 1.00 58.00 86 ASP A O 1
ATOM 673 N N . GLY A 1 87 ? -12.415 -1.452 -4.763 1.00 50.78 87 GLY A N 1
ATOM 674 C CA . GLY A 1 87 ? -11.839 -0.478 -3.819 1.00 50.78 87 GLY A CA 1
ATOM 675 C C . GLY A 1 87 ? -11.378 0.840 -4.443 1.00 50.78 87 GLY A C 1
ATOM 676 O O . GLY A 1 87 ? -10.481 0.841 -5.285 1.00 50.78 87 GLY A O 1
ATOM 677 N N . ARG A 1 88 ? -11.943 1.968 -3.980 1.00 52.97 88 ARG A N 1
ATOM 678 C CA . ARG A 1 88 ? -11.474 3.353 -4.220 1.00 52.97 88 ARG A CA 1
ATOM 679 C C . ARG A 1 88 ? -9.939 3.422 -4.261 1.00 52.97 88 ARG A C 1
ATOM 681 O O . ARG A 1 88 ? -9.290 3.334 -3.226 1.00 52.97 88 ARG A O 1
ATOM 688 N N . SER A 1 89 ? -9.383 3.589 -5.457 1.00 51.00 89 SER A N 1
ATOM 689 C CA . SER A 1 89 ? -7.943 3.737 -5.682 1.00 51.00 89 SER A CA 1
ATOM 690 C C . SER A 1 89 ? -7.624 5.221 -5.844 1.00 51.00 89 SER A C 1
ATOM 692 O O . SER A 1 89 ? -8.175 5.874 -6.729 1.00 51.00 89 SER A O 1
ATOM 694 N N . LEU A 1 90 ? -6.781 5.773 -4.966 1.00 48.66 90 LEU A N 1
ATOM 695 C CA . LEU A 1 90 ? -6.306 7.152 -5.084 1.00 48.66 90 LEU A CA 1
ATOM 696 C C . LEU A 1 90 ? -5.022 7.154 -5.922 1.00 48.66 90 LEU A C 1
ATOM 698 O O . LEU A 1 90 ? -4.042 6.512 -5.551 1.00 48.66 90 LEU A O 1
ATOM 702 N N . PHE A 1 91 ? -5.043 7.857 -7.051 1.00 41.41 91 PHE A N 1
ATOM 703 C CA . PHE A 1 91 ? -3.889 8.037 -7.929 1.00 41.41 91 PHE A CA 1
ATOM 704 C C . PHE A 1 91 ? -3.183 9.341 -7.553 1.00 41.41 91 PHE A C 1
ATOM 706 O O . PHE A 1 91 ? -3.843 10.380 -7.458 1.00 41.41 91 PHE A O 1
ATOM 713 N N . ARG A 1 92 ? -1.867 9.311 -7.342 1.00 47.47 92 ARG A N 1
ATOM 714 C CA . ARG A 1 92 ? -1.052 10.523 -7.244 1.00 47.47 92 ARG A CA 1
ATOM 715 C C . ARG A 1 92 ? 0.286 10.323 -7.932 1.00 47.47 92 ARG A C 1
ATOM 717 O O . ARG A 1 92 ? 0.815 9.193 -7.840 1.00 47.47 92 ARG A O 1
#

pLDDT: mean 78.44, std 16.87, range [39.41, 95.19]

Radius of gyration: 13.93 Å; chains: 1; bounding box: 38×24×38 Å